Protein AF-A0A7C2DD97-F1 (afdb_monomer)

Solvent-accessible surface area (backbone atoms only — not comparable to full-atom values): 4759 Å² total; per-residue (Å²): 145,80,90,79,75,75,73,88,67,88,60,80,72,47,53,62,55,52,10,50,53,50,33,52,50,51,30,62,76,71,44,62,76,68,48,65,77,68,88,63,96,60,97,63,82,59,68,50,72,67,59,50,50,51,54,50,51,55,45,34,54,52,31,33,56,57,54,64,47,66,81,71,87,84,120

Radius of gyration: 18.4 Å; Cα contacts (8 Å, |Δi|>4): 35; chains: 1; bounding box: 41×54×38 Å

Structure (mmCIF, N/CA/C/O backbone):
data_AF-A0A7C2DD97-F1
#
_entry.id   AF-A0A7C2DD97-F1
#
loop_
_atom_site.group_PDB
_atom_site.id
_atom_site.type_symbol
_atom_site.label_atom_id
_atom_site.label_alt_id
_atom_site.label_comp_id
_atom_site.label_asym_id
_atom_site.label_entity_id
_atom_site.label_seq_id
_atom_site.pdbx_PDB_ins_code
_atom_site.Cartn_x
_atom_site.Cartn_y
_atom_site.Cartn_z
_atom_site.occupancy
_atom_site.B_iso_or_equiv
_atom_site.auth_seq_id
_atom_site.auth_comp_id
_atom_site.auth_asym_id
_atom_site.auth_atom_id
_atom_site.pdbx_PDB_model_num
ATOM 1 N N . MET A 1 1 ? 2.399 41.149 8.458 1.00 58.31 1 MET A N 1
ATOM 2 C CA . MET A 1 1 ? 1.251 40.541 7.755 1.00 58.31 1 MET A CA 1
ATOM 3 C C . MET A 1 1 ? 1.692 39.225 7.131 1.00 58.31 1 MET A C 1
ATOM 5 O O . MET A 1 1 ? 2.331 39.238 6.089 1.00 58.31 1 MET A O 1
ATOM 9 N N . GLN A 1 2 ? 1.460 38.137 7.865 1.00 50.41 2 GLN A N 1
ATOM 10 C CA . GLN A 1 2 ? 1.266 36.733 7.458 1.00 50.41 2 GLN A CA 1
ATOM 11 C C . GLN A 1 2 ? 1.320 35.918 8.757 1.00 50.41 2 GLN A C 1
ATOM 13 O O . GLN A 1 2 ? 2.192 35.093 8.992 1.00 50.41 2 GLN A O 1
ATOM 18 N N . GLU A 1 3 ? 0.383 36.244 9.646 1.00 50.50 3 GLU A N 1
ATOM 19 C CA . GLU A 1 3 ? -0.069 35.336 10.690 1.00 50.50 3 GLU A CA 1
ATOM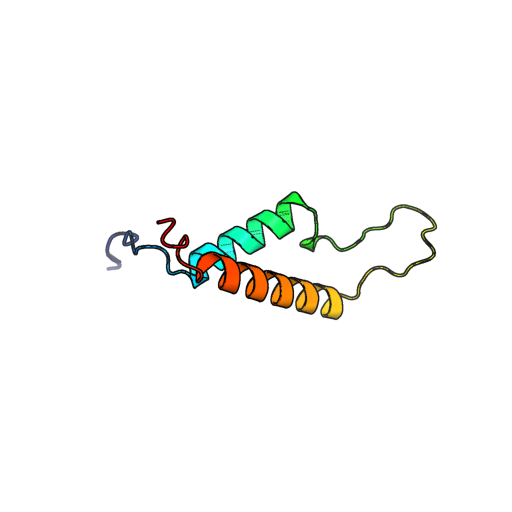 20 C C . GLU A 1 3 ? -1.040 34.375 9.998 1.00 50.50 3 GLU A C 1
ATOM 22 O O . GLU A 1 3 ? -2.243 34.605 9.932 1.00 50.50 3 GLU A O 1
ATOM 27 N N . GLN A 1 4 ? -0.484 33.360 9.344 1.00 53.03 4 GLN A N 1
ATOM 28 C CA . GLN A 1 4 ? -1.209 32.156 8.959 1.00 53.03 4 GLN A CA 1
ATOM 29 C C . GLN A 1 4 ? -0.766 31.122 9.997 1.00 53.03 4 GLN A C 1
ATOM 31 O O . GLN A 1 4 ? 0.393 30.737 10.032 1.00 53.03 4 GLN A O 1
ATOM 36 N N . GLY A 1 5 ? -1.563 30.744 10.980 1.00 45.38 5 GLY A N 1
ATOM 37 C CA . GLY A 1 5 ? -2.989 30.521 10.885 1.00 45.38 5 GLY A CA 1
ATOM 38 C C . GLY A 1 5 ? -3.189 29.062 11.235 1.00 45.38 5 GLY A C 1
ATOM 39 O O . GLY A 1 5 ? -3.206 28.227 10.346 1.00 45.38 5 GLY A O 1
ATOM 40 N N . LEU A 1 6 ? -3.326 28.834 12.542 1.00 47.22 6 LEU A N 1
ATOM 41 C CA . LEU A 1 6 ? -3.999 27.703 13.163 1.00 47.22 6 LEU A CA 1
ATOM 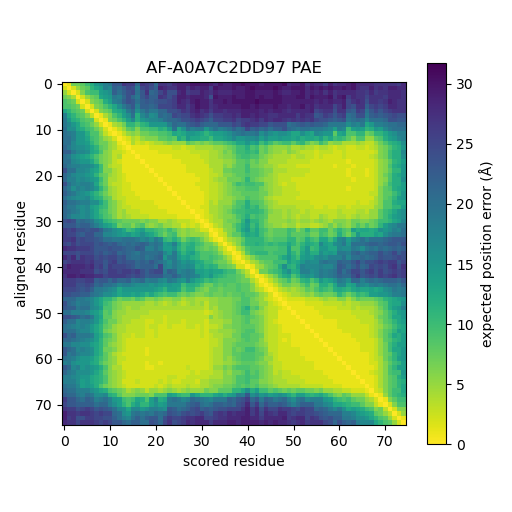42 C C . LEU A 1 6 ? -3.328 26.331 12.996 1.00 47.22 6 LEU A C 1
ATOM 44 O O . LEU A 1 6 ? -2.961 25.910 11.910 1.00 47.22 6 LEU A O 1
ATOM 48 N N . ALA A 1 7 ? -3.181 25.663 14.141 1.00 44.62 7 ALA A N 1
ATOM 49 C CA . ALA A 1 7 ? -2.990 24.233 14.327 1.00 44.62 7 ALA A CA 1
ATOM 50 C C . ALA A 1 7 ? -3.021 23.405 13.035 1.00 44.62 7 ALA A C 1
ATOM 52 O O . ALA A 1 7 ? -4.031 23.400 12.330 1.00 44.62 7 ALA A O 1
ATOM 53 N N . ALA A 1 8 ? -1.965 22.620 12.795 1.00 52.69 8 ALA A N 1
ATOM 54 C CA . ALA A 1 8 ? -2.124 21.351 12.099 1.00 52.69 8 ALA A CA 1
ATOM 55 C C . ALA A 1 8 ? -3.207 20.588 12.869 1.00 52.69 8 ALA A C 1
ATOM 57 O O . ALA A 1 8 ? -2.955 19.986 13.911 1.00 52.69 8 ALA A O 1
ATOM 58 N N . GLU A 1 9 ? -4.445 20.807 12.442 1.00 47.16 9 GLU A N 1
ATOM 59 C CA . GLU A 1 9 ? -5.654 20.328 13.063 1.00 47.16 9 GLU A CA 1
ATOM 60 C C . GLU A 1 9 ? -5.441 18.823 13.155 1.00 47.16 9 GLU A C 1
ATOM 62 O O . GLU A 1 9 ? -5.143 18.183 12.142 1.00 47.16 9 GLU A O 1
ATOM 67 N N . PHE A 1 10 ? -5.487 18.262 14.365 1.00 50.88 10 PHE A N 1
ATOM 68 C CA . PHE A 1 10 ? -5.576 16.819 14.537 1.00 50.88 10 PHE A CA 1
ATOM 69 C C . PHE A 1 10 ? -6.939 16.415 13.975 1.00 50.88 10 PHE A C 1
ATOM 71 O O . PHE A 1 10 ? -7.911 16.209 14.696 1.00 50.88 10 PHE A O 1
ATOM 78 N N . ARG A 1 11 ? -7.040 16.414 12.649 1.00 64.38 11 ARG A N 1
ATOM 79 C CA . ARG A 1 11 ? -8.149 15.832 11.936 1.00 64.38 11 ARG A CA 1
ATOM 80 C C . ARG A 1 11 ? -7.957 14.341 12.113 1.00 64.38 11 ARG A C 1
ATOM 82 O O . ARG A 1 11 ? -6.857 13.847 11.841 1.00 64.38 11 ARG A O 1
ATOM 89 N N . PRO A 1 12 ? -8.974 13.615 12.596 1.00 66.62 12 PRO A N 1
ATOM 90 C CA . PRO A 1 12 ? -8.925 12.170 12.522 1.00 66.62 12 PRO A CA 1
ATOM 91 C C . PRO A 1 12 ? -8.618 11.819 11.066 1.00 66.62 12 PRO A C 1
ATOM 93 O O . PRO A 1 12 ? -9.342 12.238 10.158 1.00 66.62 12 PR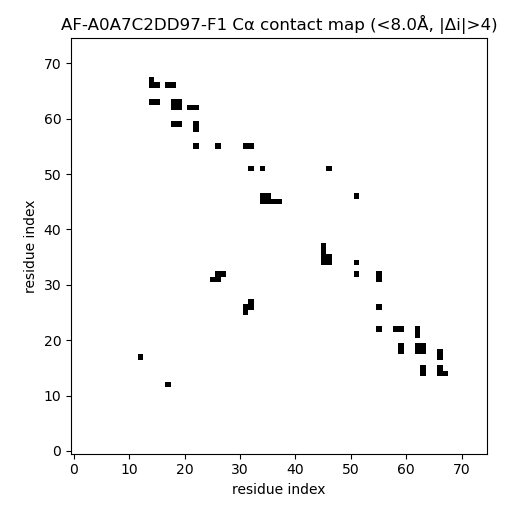O A O 1
ATOM 96 N N . LYS A 1 13 ? -7.479 11.149 10.848 1.00 77.31 13 LYS A N 1
ATOM 97 C CA . LYS A 1 13 ? -7.026 10.788 9.507 1.00 77.31 13 LYS A CA 1
ATOM 98 C C . LYS A 1 13 ? -8.169 10.054 8.828 1.00 77.31 13 LYS A C 1
ATOM 100 O O . LYS A 1 13 ? -8.689 9.079 9.374 1.00 77.31 13 LYS A O 1
ATOM 105 N N . SER A 1 14 ? -8.590 10.553 7.671 1.00 87.00 14 SER A N 1
AT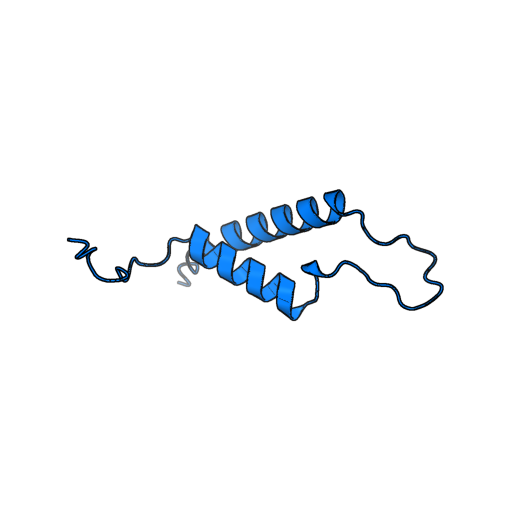OM 106 C CA . SER A 1 14 ? -9.646 9.888 6.909 1.00 87.00 14 SER A CA 1
ATOM 107 C C . SER A 1 14 ? -9.189 8.474 6.550 1.00 87.00 14 SER A C 1
ATOM 109 O O . SER A 1 14 ? -7.988 8.224 6.427 1.00 87.00 14 SER A O 1
ATOM 111 N N . ALA A 1 15 ? -10.130 7.548 6.352 1.00 87.62 15 ALA A N 1
ATOM 112 C CA . ALA A 1 15 ? -9.806 6.181 5.935 1.00 87.62 15 ALA A CA 1
ATOM 113 C C . ALA A 1 15 ? -8.898 6.166 4.688 1.00 87.62 15 ALA A C 1
ATOM 115 O O . ALA A 1 15 ? -7.973 5.362 4.598 1.00 87.62 15 ALA A O 1
ATOM 116 N N . ASP A 1 16 ? -9.101 7.114 3.770 1.00 89.31 16 ASP A N 1
ATOM 117 C CA . ASP A 1 16 ? -8.249 7.310 2.597 1.00 89.31 16 ASP A CA 1
ATOM 118 C C . ASP A 1 16 ? -6.816 7.736 2.949 1.00 89.31 16 ASP A C 1
ATOM 120 O O . ASP A 1 16 ? -5.865 7.226 2.362 1.00 89.31 16 ASP A O 1
ATOM 124 N N . GLU A 1 17 ? -6.634 8.616 3.934 1.00 91.69 17 GLU A N 1
ATOM 125 C CA . GLU A 1 17 ? -5.309 9.070 4.372 1.00 91.69 17 GLU A CA 1
ATOM 126 C C . GLU A 1 17 ? -4.539 7.944 5.078 1.00 91.69 17 GLU A C 1
ATOM 128 O O . GLU A 1 17 ? -3.351 7.738 4.833 1.00 91.69 17 GLU A O 1
ATOM 133 N N . ILE A 1 18 ? -5.236 7.139 5.884 1.00 93.12 18 ILE A N 1
ATOM 134 C CA . ILE A 1 18 ? -4.673 5.932 6.504 1.00 93.12 18 ILE A CA 1
ATOM 135 C C . ILE A 1 18 ? -4.293 4.904 5.426 1.00 93.12 18 ILE A C 1
ATOM 137 O O . ILE A 1 18 ? -3.220 4.302 5.495 1.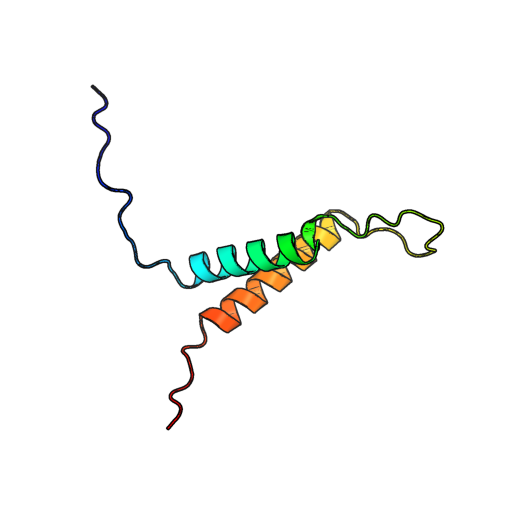00 93.12 18 ILE A O 1
ATOM 141 N N . ALA A 1 19 ? -5.136 4.716 4.408 1.00 93.00 19 ALA A N 1
ATOM 142 C CA . ALA A 1 19 ? -4.850 3.814 3.297 1.00 93.00 19 ALA A CA 1
ATOM 143 C C . ALA A 1 19 ? -3.643 4.269 2.460 1.00 93.00 19 ALA A C 1
ATOM 145 O O . ALA A 1 19 ? -2.854 3.422 2.039 1.00 93.00 19 ALA A O 1
ATOM 146 N N . LEU A 1 20 ? -3.468 5.579 2.251 1.00 93.75 20 LEU A N 1
ATOM 147 C CA . LEU A 1 20 ? -2.298 6.144 1.571 1.00 93.75 20 LEU A CA 1
ATOM 148 C C . LEU A 1 20 ? -1.008 5.885 2.359 1.00 93.75 20 LEU A C 1
ATOM 150 O O . LEU A 1 20 ? -0.012 5.441 1.786 1.00 93.75 20 LEU A O 1
ATOM 154 N N . GLU A 1 21 ? -1.028 6.101 3.673 1.00 93.75 21 GLU A N 1
ATOM 155 C CA . GLU A 1 21 ? 0.132 5.842 4.532 1.00 93.75 21 GLU A CA 1
ATOM 156 C C . GLU A 1 21 ? 0.481 4.345 4.574 1.00 93.75 21 GLU A C 1
ATOM 158 O O . GLU A 1 21 ? 1.654 3.977 4.461 1.00 93.75 21 GLU A O 1
ATOM 163 N N . LEU A 1 22 ? -0.526 3.465 4.646 1.00 93.81 22 LEU A N 1
ATOM 164 C CA . LEU A 1 22 ? -0.338 2.013 4.569 1.00 93.81 22 LEU A CA 1
ATOM 165 C C . LEU A 1 22 ? 0.262 1.587 3.222 1.00 93.81 22 LEU A C 1
ATOM 167 O O . LEU A 1 22 ? 1.222 0.816 3.185 1.00 93.81 22 LEU A O 1
ATOM 171 N N . MET A 1 23 ? -0.270 2.106 2.115 1.00 93.81 23 MET A N 1
ATOM 172 C CA . MET A 1 23 ? 0.249 1.842 0.773 1.00 93.81 23 MET A CA 1
ATOM 173 C C . MET A 1 23 ? 1.719 2.271 0.663 1.00 93.81 23 MET A C 1
ATOM 175 O O . MET A 1 23 ? 2.557 1.490 0.208 1.00 93.81 23 MET A O 1
ATOM 179 N N . LYS A 1 24 ? 2.060 3.479 1.125 1.00 92.00 24 LYS A N 1
ATOM 180 C CA . LYS A 1 24 ? 3.433 4.006 1.114 1.00 92.00 24 LYS A CA 1
ATOM 181 C C . LYS A 1 24 ? 4.382 3.162 1.964 1.00 92.00 24 LYS A C 1
ATOM 183 O O . LYS A 1 24 ? 5.516 2.907 1.545 1.00 92.00 24 LYS A O 1
ATOM 188 N N . PHE A 1 25 ? 3.923 2.708 3.130 1.00 93.38 25 PHE A N 1
ATOM 189 C CA . PHE A 1 25 ? 4.671 1.798 3.992 1.00 93.38 25 PHE A CA 1
ATOM 190 C C . PHE A 1 25 ? 4.985 0.486 3.268 1.00 93.38 25 PHE A C 1
ATOM 192 O O . PHE A 1 25 ? 6.153 0.102 3.178 1.00 93.38 25 PHE A O 1
ATOM 199 N N . ILE A 1 26 ? 3.981 -0.165 2.673 1.00 92.12 26 ILE A N 1
ATOM 200 C CA . ILE A 1 26 ? 4.168 -1.409 1.910 1.00 92.12 26 ILE A CA 1
ATOM 201 C C . ILE A 1 26 ? 5.121 -1.177 0.734 1.00 92.12 26 ILE A C 1
ATOM 203 O O . ILE A 1 26 ? 6.073 -1.936 0.548 1.00 92.12 26 ILE A O 1
ATOM 207 N N . ALA A 1 27 ? 4.915 -0.111 -0.039 1.00 90.12 27 ALA A N 1
ATOM 208 C CA . ALA A 1 27 ? 5.707 0.157 -1.233 1.00 90.12 27 ALA A CA 1
ATOM 209 C C . ALA A 1 27 ? 7.190 0.421 -0.925 1.00 90.12 27 ALA A C 1
ATOM 211 O O . ALA A 1 27 ? 8.067 0.030 -1.698 1.00 90.12 27 ALA A O 1
ATOM 212 N N . THR A 1 28 ? 7.467 1.055 0.217 1.00 88.56 28 THR A N 1
ATOM 213 C CA . THR A 1 28 ? 8.826 1.370 0.674 1.00 88.56 28 THR A CA 1
ATOM 214 C C . THR A 1 28 ? 9.517 0.153 1.282 1.00 88.56 28 THR A C 1
ATOM 216 O O . THR A 1 28 ? 10.675 -0.114 0.970 1.00 88.56 28 THR A O 1
ATOM 219 N N . THR A 1 29 ? 8.815 -0.605 2.126 1.00 89.69 29 THR A N 1
ATOM 220 C CA . THR A 1 29 ? 9.379 -1.759 2.851 1.00 89.69 29 THR A CA 1
ATOM 221 C C . THR A 1 29 ? 9.650 -2.955 1.945 1.00 89.69 29 THR A C 1
ATOM 223 O O . THR A 1 29 ? 10.649 -3.644 2.119 1.00 89.69 29 THR A O 1
ATOM 226 N N . THR A 1 30 ? 8.793 -3.183 0.951 1.00 85.31 30 THR A N 1
ATOM 227 C CA . THR A 1 30 ? 8.929 -4.312 0.013 1.00 85.31 30 THR A CA 1
ATOM 228 C C . THR A 1 30 ? 9.758 -3.973 -1.225 1.00 85.31 30 THR A C 1
ATOM 230 O O . THR A 1 30 ? 10.001 -4.839 -2.061 1.00 85.31 30 THR A O 1
ATOM 233 N N . GLY A 1 31 ? 10.164 -2.710 -1.385 1.00 80.56 31 GLY A N 1
ATOM 234 C CA . GLY A 1 31 ? 10.792 -2.238 -2.617 1.00 80.56 31 GLY A CA 1
ATOM 235 C C . GLY A 1 31 ? 9.839 -2.208 -3.815 1.00 80.56 31 GLY A C 1
ATOM 236 O O . GLY A 1 31 ? 10.312 -2.055 -4.939 1.00 80.56 31 GLY A O 1
ATOM 237 N N . TYR A 1 32 ? 8.519 -2.305 -3.595 1.00 77.94 32 TYR A N 1
ATOM 238 C CA . TYR A 1 32 ? 7.504 -2.293 -4.652 1.00 77.94 32 TYR A CA 1
ATOM 239 C C . TYR A 1 32 ? 7.692 -1.117 -5.607 1.00 77.94 32 TYR A C 1
ATOM 241 O O . TYR A 1 32 ? 7.612 -1.309 -6.810 1.00 77.94 32 TYR A O 1
ATOM 249 N N . ALA A 1 33 ? 7.981 0.081 -5.083 1.00 69.06 33 ALA A N 1
ATOM 250 C CA . ALA A 1 33 ? 8.131 1.302 -5.877 1.00 69.06 33 ALA A CA 1
ATOM 251 C C . ALA A 1 33 ? 9.440 1.382 -6.680 1.00 69.06 33 ALA A C 1
ATOM 253 O O . ALA A 1 33 ? 9.547 2.211 -7.578 1.00 69.06 33 ALA A O 1
ATOM 254 N N . LYS A 1 34 ? 10.450 0.558 -6.370 1.00 67.38 34 LYS A N 1
ATOM 255 C CA . LYS A 1 34 ? 11.767 0.651 -7.021 1.00 67.38 34 LYS A CA 1
ATOM 256 C C . LYS A 1 34 ? 11.831 -0.058 -8.376 1.00 67.38 34 LYS A C 1
ATOM 258 O O . LYS A 1 34 ? 12.859 0.028 -9.043 1.00 67.38 34 LYS A O 1
ATOM 263 N N . GLY A 1 35 ? 10.749 -0.723 -8.795 1.00 62.47 35 GLY A N 1
ATOM 264 C CA . GLY A 1 35 ? 10.773 -1.645 -9.927 1.00 62.47 35 GLY A CA 1
ATOM 265 C C . GLY A 1 35 ? 11.721 -2.817 -9.648 1.00 62.47 35 GLY A C 1
ATOM 266 O O . GLY A 1 35 ? 12.610 -2.749 -8.798 1.00 62.47 35 GLY A O 1
ATOM 267 N N . ALA A 1 36 ? 11.550 -3.937 -10.342 1.00 59.97 36 ALA A N 1
ATOM 268 C CA . ALA A 1 36 ? 12.545 -5.002 -10.275 1.00 59.97 36 ALA A CA 1
ATOM 269 C C . ALA A 1 36 ? 13.824 -4.517 -10.979 1.00 59.97 36 ALA A C 1
ATOM 271 O O . ALA A 1 36 ? 13.987 -4.715 -12.181 1.00 59.97 36 ALA A O 1
ATOM 272 N N . GLN A 1 37 ? 14.723 -3.848 -10.252 1.00 57.69 37 GLN A N 1
ATOM 273 C CA . GLN A 1 37 ? 16.084 -3.604 -10.717 1.00 57.69 37 GLN A CA 1
ATOM 274 C C . GLN A 1 37 ? 16.819 -4.939 -10.674 1.00 57.69 37 GLN A C 1
ATOM 276 O O . GLN A 1 37 ? 17.454 -5.297 -9.683 1.00 57.69 37 GLN A O 1
ATOM 281 N N . ALA A 1 38 ? 16.657 -5.730 -11.727 1.00 56.09 38 ALA A N 1
ATOM 282 C CA . ALA A 1 38 ? 17.392 -6.963 -11.852 1.00 56.09 38 ALA A CA 1
ATOM 283 C C . ALA A 1 38 ? 18.870 -6.648 -12.090 1.00 56.09 38 ALA A C 1
ATOM 285 O O . ALA A 1 38 ? 19.276 -6.204 -13.162 1.00 56.09 38 ALA A O 1
ATOM 286 N N . VAL A 1 39 ? 19.682 -6.872 -11.064 1.00 62.41 39 VAL A N 1
ATOM 287 C CA . VAL A 1 39 ? 21.135 -6.918 -11.195 1.00 62.41 39 VAL A CA 1
ATOM 288 C C . VAL A 1 39 ? 21.518 -8.330 -11.648 1.00 62.41 39 VAL A C 1
ATOM 290 O O . VAL A 1 39 ? 21.578 -9.258 -10.849 1.00 62.41 39 VAL A O 1
ATOM 293 N N . GLY A 1 40 ? 21.697 -8.515 -12.959 1.00 63.81 40 GLY A N 1
ATOM 294 C CA . GLY A 1 40 ? 22.067 -9.794 -13.582 1.00 63.81 40 GLY A CA 1
ATOM 295 C C . GLY A 1 40 ? 21.226 -10.136 -14.816 1.00 63.81 40 GLY A C 1
ATOM 296 O O . GLY A 1 40 ? 20.232 -9.475 -15.100 1.00 63.81 40 GLY A O 1
ATOM 297 N N . PHE A 1 41 ? 21.619 -11.179 -15.556 1.00 65.00 41 PHE A N 1
ATOM 298 C CA . PHE A 1 41 ? 20.869 -11.734 -16.695 1.00 65.00 41 PHE A CA 1
ATOM 299 C C . PHE A 1 41 ? 19.554 -12.393 -16.224 1.00 65.00 41 PHE A C 1
ATOM 301 O O . PHE A 1 41 ? 19.380 -13.608 -16.280 1.00 65.00 41 PHE A O 1
ATOM 308 N N . SER A 1 42 ? 18.600 -11.611 -15.724 1.00 62.19 42 SER A N 1
ATOM 309 C CA . SER A 1 42 ? 17.224 -12.075 -15.579 1.00 62.19 42 SER A CA 1
ATOM 310 C C . SER A 1 42 ? 16.533 -11.916 -16.930 1.00 62.19 42 SER A C 1
ATOM 312 O O . SER A 1 42 ? 16.347 -10.798 -17.404 1.00 62.19 42 SER A O 1
ATOM 314 N N . GLY A 1 43 ? 16.119 -13.017 -17.556 1.00 59.28 43 GLY A N 1
ATOM 315 C CA . GLY A 1 43 ? 15.418 -13.006 -18.849 1.00 59.28 43 GLY A CA 1
ATOM 316 C C . GLY A 1 43 ? 14.014 -12.384 -18.834 1.00 59.28 43 GLY A C 1
ATOM 317 O O . GLY A 1 43 ? 13.256 -12.597 -19.775 1.00 59.28 43 GLY A O 1
ATOM 318 N N . ARG A 1 44 ? 13.635 -11.649 -17.778 1.00 61.22 44 ARG A N 1
ATOM 319 C CA . ARG A 1 44 ? 12.349 -10.958 -17.676 1.00 61.22 44 ARG A CA 1
ATOM 320 C C . ARG A 1 44 ? 12.587 -9.446 -17.660 1.00 61.22 44 ARG A C 1
ATOM 3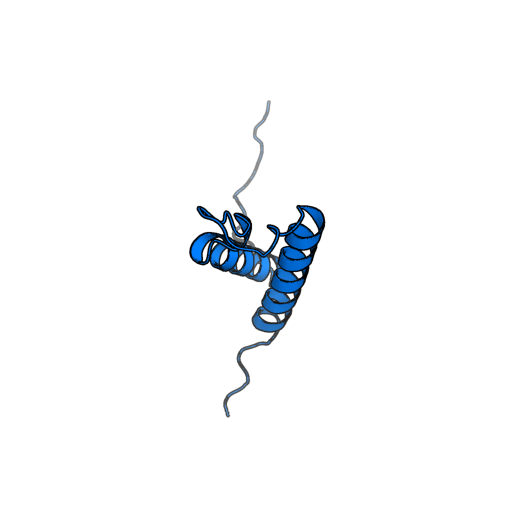22 O O . ARG A 1 44 ? 13.348 -8.990 -16.806 1.00 61.22 44 ARG A O 1
ATOM 329 N N . PRO A 1 45 ? 11.972 -8.681 -18.580 1.00 63.66 45 PRO A N 1
ATOM 330 C CA . PRO A 1 45 ? 12.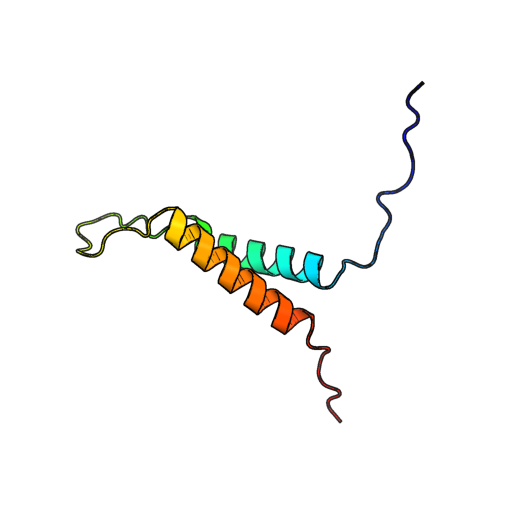147 -7.238 -18.617 1.00 63.66 45 PRO A CA 1
ATOM 331 C C . PRO A 1 45 ? 11.657 -6.606 -17.305 1.00 63.66 45 PRO A C 1
ATOM 333 O O . PRO A 1 45 ? 10.686 -7.099 -16.714 1.00 63.66 45 PRO A O 1
ATOM 336 N N . PRO A 1 46 ? 12.321 -5.538 -16.828 1.00 69.50 46 PRO A N 1
ATOM 337 C CA . PRO A 1 46 ? 11.795 -4.744 -15.727 1.00 69.50 46 PRO A CA 1
ATOM 338 C C . PRO A 1 46 ? 10.420 -4.187 -16.122 1.00 69.50 46 PRO A C 1
ATOM 340 O O . PRO A 1 46 ? 10.185 -3.898 -17.295 1.00 69.50 46 PRO A O 1
ATOM 343 N N . ARG A 1 47 ? 9.516 -4.044 -15.144 1.00 73.44 47 ARG A N 1
ATOM 344 C CA . ARG A 1 47 ? 8.213 -3.395 -15.363 1.00 73.44 47 ARG A CA 1
ATOM 345 C C . ARG A 1 47 ? 8.415 -2.002 -15.947 1.00 73.44 47 ARG A C 1
ATOM 347 O O . ARG A 1 47 ? 9.307 -1.278 -15.492 1.00 73.44 47 ARG A O 1
ATOM 354 N N . THR A 1 48 ? 7.578 -1.623 -16.907 1.00 83.38 48 THR A N 1
ATOM 355 C CA . THR A 1 48 ? 7.552 -0.242 -17.391 1.00 83.38 48 THR A CA 1
ATOM 356 C C . THR A 1 48 ? 7.062 0.700 -16.282 1.00 83.38 48 THR A C 1
ATOM 358 O O . THR A 1 48 ? 6.400 0.261 -15.334 1.00 83.38 48 THR A O 1
ATOM 361 N N . PRO A 1 49 ? 7.377 2.003 -16.360 1.00 83.38 49 PRO A N 1
ATOM 362 C CA . PRO A 1 49 ? 6.855 2.992 -15.419 1.00 83.38 49 PRO A CA 1
ATOM 363 C C . PRO A 1 49 ? 5.321 2.995 -15.347 1.00 83.38 49 PRO A C 1
ATOM 365 O O . PRO A 1 49 ? 4.764 3.127 -14.260 1.00 83.38 49 PRO A O 1
ATOM 368 N N . GLU A 1 50 ? 4.641 2.796 -16.477 1.00 87.06 50 GLU A N 1
ATOM 369 C CA . GLU A 1 50 ? 3.182 2.696 -16.546 1.00 87.06 50 GLU A CA 1
ATOM 370 C C . GLU A 1 50 ? 2.646 1.468 -15.796 1.00 87.06 50 GLU A C 1
ATOM 372 O O . GLU A 1 50 ? 1.754 1.607 -14.962 1.00 87.06 50 GLU A O 1
ATOM 377 N N . GLU A 1 51 ? 3.231 0.283 -16.009 1.00 86.00 51 GLU A N 1
ATOM 378 C CA . GLU A 1 51 ? 2.867 -0.933 -15.260 1.00 86.00 51 GLU A CA 1
ATOM 379 C C . GLU A 1 51 ? 3.149 -0.781 -13.759 1.00 86.00 51 GLU A C 1
ATOM 381 O O . GLU A 1 51 ? 2.441 -1.320 -12.909 1.00 86.00 51 GLU A O 1
ATOM 386 N N . GLN A 1 52 ? 4.210 -0.052 -13.417 1.00 86.56 52 GLN A N 1
ATOM 387 C CA . GLN A 1 52 ? 4.582 0.229 -12.039 1.00 86.56 52 GLN A CA 1
ATOM 388 C C . GLN A 1 52 ? 3.588 1.184 -11.363 1.00 86.56 52 GLN A C 1
ATOM 390 O O . GLN A 1 52 ? 3.274 1.001 -10.184 1.00 86.56 52 GLN A O 1
ATOM 395 N N . ALA A 1 53 ? 3.094 2.187 -12.090 1.00 89.19 53 ALA A N 1
ATOM 396 C CA . ALA A 1 53 ? 2.067 3.101 -11.611 1.00 89.19 53 ALA A CA 1
ATOM 397 C C . ALA A 1 53 ? 0.731 2.376 -11.405 1.00 89.19 53 ALA A C 1
ATOM 399 O O . ALA A 1 53 ? 0.134 2.510 -10.338 1.00 89.19 53 ALA A O 1
ATOM 400 N N . ASP A 1 54 ? 0.309 1.555 -12.367 1.00 91.06 54 ASP A N 1
ATOM 401 C CA . ASP A 1 54 ? -0.922 0.763 -12.273 1.00 91.06 54 ASP A CA 1
ATOM 402 C C . ASP A 1 54 ? -0.896 -0.178 -11.058 1.00 91.06 54 ASP A C 1
ATOM 404 O O . ASP A 1 54 ? -1.785 -0.152 -10.207 1.00 91.06 54 ASP A O 1
ATOM 408 N N . ALA A 1 55 ? 0.221 -0.884 -10.866 1.00 89.25 55 ALA A N 1
ATOM 409 C CA . ALA A 1 55 ? 0.425 -1.759 -9.718 1.00 89.25 55 ALA A CA 1
ATOM 410 C C . ALA A 1 55 ? 0.348 -1.019 -8.362 1.00 89.25 55 ALA A C 1
ATOM 412 O O . ALA A 1 55 ? -0.118 -1.572 -7.361 1.00 89.25 55 ALA A O 1
ATOM 413 N N . LEU A 1 56 ? 0.818 0.234 -8.301 1.00 90.31 56 LEU A N 1
ATOM 414 C CA . LEU A 1 56 ? 0.710 1.082 -7.108 1.00 90.31 56 LEU A CA 1
ATOM 415 C C . LEU A 1 56 ? -0.740 1.532 -6.865 1.00 90.31 56 LEU A C 1
ATOM 417 O O . LEU A 1 56 ? -1.183 1.545 -5.714 1.00 90.31 56 LEU A O 1
ATOM 421 N N . LEU A 1 57 ? -1.485 1.856 -7.923 1.00 93.56 57 LEU A N 1
ATOM 422 C CA . LEU A 1 57 ? -2.904 2.207 -7.833 1.00 93.56 57 LEU A CA 1
ATOM 423 C C . LEU A 1 57 ? -3.741 1.017 -7.344 1.00 93.56 57 LEU A C 1
ATOM 425 O O . LEU A 1 57 ? -4.513 1.166 -6.396 1.00 93.56 57 LEU A O 1
ATOM 429 N N . GLU A 1 58 ? -3.516 -0.181 -7.885 1.00 93.2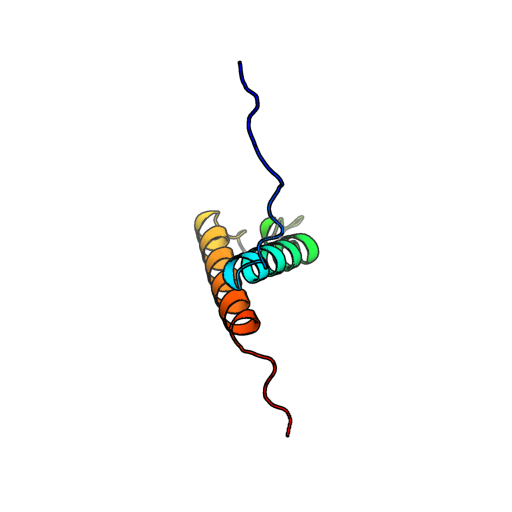5 58 GLU A N 1
ATOM 430 C CA . GLU A 1 58 ? -4.170 -1.407 -7.413 1.00 93.25 58 GLU A CA 1
ATOM 431 C C . GLU A 1 58 ? -3.863 -1.700 -5.935 1.00 93.25 58 GLU A C 1
ATOM 433 O O . GLU A 1 58 ? -4.728 -2.141 -5.169 1.00 93.25 58 GLU A O 1
ATOM 438 N N . LEU A 1 59 ? -2.612 -1.482 -5.512 1.00 91.88 59 LEU A N 1
ATOM 439 C CA . LEU A 1 59 ? -2.217 -1.641 -4.114 1.00 91.88 59 LEU A CA 1
ATOM 440 C C . LEU A 1 59 ? -2.973 -0.655 -3.218 1.00 91.88 59 LEU A C 1
ATOM 442 O O . LEU A 1 59 ? -3.477 -1.051 -2.166 1.00 91.88 59 LEU A O 1
ATOM 446 N N . PHE A 1 60 ? -3.098 0.601 -3.644 1.00 93.38 60 PHE A N 1
ATOM 447 C CA . PHE A 1 60 ? -3.860 1.605 -2.914 1.00 93.38 60 PHE A CA 1
ATOM 448 C C . PHE A 1 60 ? -5.335 1.215 -2.771 1.00 93.38 60 PHE A C 1
ATOM 450 O O . PHE A 1 60 ? -5.874 1.278 -1.666 1.00 93.38 60 PHE A O 1
ATOM 457 N N . GLU A 1 61 ? -5.984 0.739 -3.835 1.00 94.62 61 GLU A N 1
ATOM 458 C CA . GLU A 1 61 ? -7.371 0.267 -3.759 1.00 94.62 61 GLU A CA 1
ATOM 459 C C . GLU A 1 61 ? -7.545 -0.880 -2.754 1.00 94.62 61 GLU A C 1
ATOM 461 O O . GLU A 1 61 ? -8.509 -0.894 -1.981 1.00 94.62 61 GLU A O 1
ATOM 466 N N . LYS A 1 62 ? -6.592 -1.820 -2.705 1.00 92.81 62 LYS A N 1
ATOM 467 C CA . LYS A 1 62 ? -6.575 -2.895 -1.699 1.00 92.81 62 LYS A CA 1
ATOM 468 C C . LYS A 1 62 ? -6.442 -2.328 -0.286 1.00 92.81 62 LYS A C 1
ATOM 470 O O . LYS A 1 62 ? -7.218 -2.710 0.591 1.00 92.81 62 LYS A O 1
ATOM 475 N N . CYS A 1 63 ? -5.521 -1.388 -0.068 1.00 93.44 63 CYS A N 1
ATOM 476 C CA . CYS A 1 63 ? -5.350 -0.713 1.219 1.00 93.44 63 CYS A CA 1
ATOM 477 C C . CYS A 1 63 ? -6.634 0.005 1.655 1.00 93.44 63 CYS A C 1
ATOM 479 O O . CYS A 1 63 ? -7.057 -0.156 2.798 1.00 93.44 63 CYS A O 1
ATOM 481 N N . ARG A 1 64 ? -7.308 0.721 0.746 1.00 92.81 64 ARG A N 1
ATOM 482 C CA . ARG A 1 64 ? -8.582 1.397 1.039 1.00 92.81 64 ARG A CA 1
ATOM 483 C C . ARG A 1 64 ? -9.663 0.423 1.476 1.00 92.81 64 ARG A C 1
ATOM 485 O O . ARG A 1 64 ? -10.338 0.687 2.461 1.00 92.81 64 ARG A O 1
ATOM 492 N N . ARG A 1 65 ? -9.812 -0.714 0.790 1.00 91.75 65 ARG A N 1
ATOM 493 C CA . ARG A 1 65 ? -10.803 -1.742 1.162 1.00 91.75 65 ARG A CA 1
ATOM 494 C C . ARG A 1 65 ? -10.529 -2.333 2.544 1.00 91.75 65 ARG A C 1
ATOM 496 O O . ARG A 1 65 ? -11.469 -2.579 3.290 1.00 91.75 65 ARG A O 1
ATOM 503 N N . ILE A 1 66 ? -9.257 -2.544 2.884 1.00 92.50 66 ILE A N 1
ATOM 504 C CA . ILE A 1 66 ? -8.853 -3.075 4.192 1.00 92.50 66 ILE A CA 1
ATOM 505 C C . ILE A 1 66 ? -9.126 -2.058 5.302 1.00 92.50 66 ILE A C 1
ATOM 507 O O . ILE A 1 66 ? -9.655 -2.432 6.340 1.00 92.50 66 ILE A O 1
ATOM 511 N N . VAL A 1 67 ? -8.802 -0.783 5.082 1.00 90.69 67 VAL A N 1
ATOM 512 C CA . VAL A 1 67 ? -8.988 0.280 6.083 1.00 90.69 67 VAL A CA 1
ATOM 513 C C . VAL A 1 67 ? -10.460 0.669 6.239 1.00 90.69 67 VAL A C 1
ATOM 515 O O . VAL A 1 67 ? -10.913 0.943 7.346 1.00 90.69 67 VAL A O 1
ATOM 518 N N . ALA A 1 68 ? -11.223 0.677 5.145 1.00 84.81 68 ALA A N 1
ATOM 519 C CA . ALA A 1 68 ? -12.655 0.960 5.166 1.00 84.81 68 ALA A CA 1
ATOM 520 C C . ALA A 1 68 ? -13.480 -0.192 5.750 1.00 84.81 68 ALA A C 1
ATOM 522 O O . ALA A 1 68 ? -14.642 0.016 6.091 1.00 84.81 68 ALA A O 1
ATOM 523 N N . ARG A 1 69 ? -12.907 -1.399 5.869 1.00 78.56 69 ARG A N 1
ATOM 524 C CA . ARG A 1 69 ? -13.515 -2.479 6.639 1.00 78.56 69 ARG A CA 1
ATOM 525 C C . ARG A 1 69 ? -13.360 -2.114 8.121 1.00 78.56 69 ARG A C 1
ATOM 527 O O . ARG A 1 69 ? -12.244 -2.217 8.631 1.00 78.56 69 ARG A O 1
ATOM 534 N N . PRO A 1 70 ? -14.433 -1.71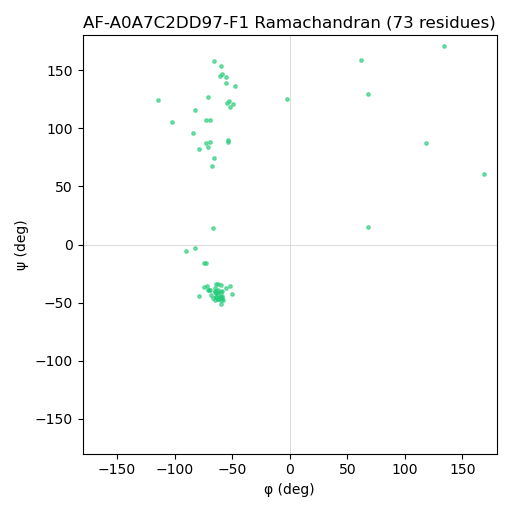1 8.834 1.00 60.06 70 PRO A N 1
ATOM 535 C CA . PRO A 1 70 ? -14.347 -1.633 10.285 1.00 60.06 70 PRO A CA 1
ATOM 536 C C . PRO A 1 70 ? -13.901 -3.008 10.798 1.00 60.06 70 PRO A C 1
ATOM 538 O O . PRO A 1 70 ? -14.292 -4.016 10.188 1.00 60.06 70 PRO A O 1
ATOM 541 N N . PRO A 1 71 ? -13.077 -3.081 11.865 1.00 57.91 71 PRO A N 1
ATOM 542 C CA . PRO A 1 71 ? -12.809 -4.357 12.511 1.00 57.91 71 PRO A CA 1
ATOM 543 C C . PRO A 1 71 ? -14.177 -4.978 12.737 1.00 57.91 71 PRO A C 1
ATOM 545 O O . PRO A 1 71 ? -15.077 -4.316 13.262 1.00 57.91 71 PRO A O 1
ATOM 548 N N . ALA A 1 72 ? -14.379 -6.164 12.166 1.00 54.22 72 ALA A N 1
ATOM 549 C CA . ALA A 1 72 ? -15.653 -6.837 12.277 1.00 54.22 72 ALA A CA 1
ATOM 550 C C . ALA A 1 72 ? -16.054 -6.790 13.751 1.00 54.22 72 ALA A C 1
ATOM 552 O O . ALA A 1 72 ? -15.201 -6.961 14.622 1.00 54.22 72 ALA A O 1
ATOM 553 N N . ALA A 1 73 ? -17.321 -6.483 14.012 1.00 53.34 73 ALA A N 1
ATOM 554 C CA . ALA A 1 73 ? -17.942 -6.805 15.277 1.00 53.34 73 ALA A CA 1
ATOM 555 C C . ALA A 1 73 ? -17.727 -8.311 15.499 1.00 53.34 73 ALA A C 1
ATOM 557 O O . ALA A 1 73 ? -18.501 -9.132 15.016 1.00 53.34 73 ALA A O 1
ATOM 558 N N . GLU A 1 74 ? -16.598 -8.666 16.107 1.00 44.56 74 GLU A N 1
ATOM 559 C CA . GLU A 1 74 ? -16.323 -9.983 16.650 1.00 44.56 74 GLU A CA 1
ATOM 560 C C . GLU A 1 74 ? -17.196 -10.073 17.900 1.00 44.56 74 GLU A C 1
ATOM 562 O O . GLU A 1 74 ? -16.822 -9.629 18.986 1.00 44.56 74 GLU A O 1
ATOM 567 N N . GLY A 1 75 ? -18.432 -10.513 17.670 1.00 42.06 75 GLY A N 1
ATOM 568 C CA . GLY A 1 75 ? -19.296 -11.140 18.661 1.00 42.06 75 GLY A CA 1
ATOM 569 C C . GLY A 1 75 ? -19.217 -12.650 18.518 1.00 42.06 75 GLY A C 1
ATOM 570 O O . GLY A 1 75 ? -18.996 -13.117 17.376 1.00 42.06 75 GLY A O 1
#

Sequence (75 aa):
MQEQGLAAEFRPKSADEIALELMKFIATTTGYAKGAQAVGFSGRPPRTPEEQADALLELFEKCRRIVARPPAAEG

Mean predicted aligned error: 11.49 Å

Foldseek 3Di:
DDPDDDDPPVDVQPLLNQLVVVLVVCCVVVVLLVWPPDPDPDVDDTDDPVSSVVVSVVSSVVSSVVSVPDPPPPD

pLDDT: mean 75.34, std 17.07, range [42.06, 94.62]

Secondary structure (DSSP, 8-state):
----------PPPPHHHHHHHHHHHHHHHS-GGG-----S--SSPPPPHHHHHHHHHHHHHHHHHHHHSPPP---